Protein AF-A0A6P0XDQ2-F1 (afdb_monomer)

Mean predicted aligned error: 2.97 Å

pLDDT: mean 94.59, std 3.84, range [71.25, 98.5]

Structure (mmCIF, N/CA/C/O backbone):
data_AF-A0A6P0XDQ2-F1
#
_entry.id   AF-A0A6P0XDQ2-F1
#
loop_
_atom_site.group_PDB
_atom_site.id
_atom_site.type_symbol
_atom_site.label_atom_id
_atom_site.label_alt_id
_atom_site.label_comp_id
_atom_site.label_asym_id
_atom_site.label_entity_id
_atom_site.label_seq_id
_atom_site.pdbx_PDB_ins_code
_atom_site.Cartn_x
_atom_site.Cartn_y
_atom_site.Cartn_z
_atom_site.occupancy
_atom_site.B_iso_or_equiv
_atom_site.auth_seq_id
_atom_site.auth_comp_id
_atom_site.auth_asym_id
_atom_site.auth_atom_id
_atom_site.pdbx_PDB_model_num
ATOM 1 N N . MET A 1 1 ? -17.748 0.008 -7.503 1.00 78.00 1 MET A N 1
ATOM 2 C CA . MET A 1 1 ? -16.362 -0.227 -7.059 1.00 78.00 1 MET A CA 1
ATOM 3 C C . MET A 1 1 ? -16.404 -0.686 -5.619 1.00 78.00 1 MET A C 1
ATOM 5 O O . MET A 1 1 ? -17.177 -0.111 -4.857 1.00 78.00 1 MET A O 1
ATOM 9 N N . LYS A 1 2 ? -15.684 -1.752 -5.271 1.00 90.50 2 LYS A N 1
ATOM 10 C CA . LYS A 1 2 ? -15.587 -2.195 -3.875 1.00 90.50 2 LYS A CA 1
ATOM 11 C C . LYS A 1 2 ? -14.703 -1.203 -3.111 1.00 90.50 2 LYS A C 1
ATOM 13 O O . LYS A 1 2 ? -13.861 -0.586 -3.743 1.00 90.50 2 LYS A O 1
ATOM 18 N N . TYR A 1 3 ? -14.931 -1.005 -1.812 1.00 95.88 3 TYR A N 1
ATOM 19 C CA . TYR A 1 3 ? -14.132 -0.097 -0.966 1.00 95.88 3 TYR A CA 1
ATOM 20 C C . TYR A 1 3 ? -13.900 1.294 -1.587 1.00 95.88 3 TYR A C 1
ATOM 22 O O . TYR A 1 3 ? -12.760 1.717 -1.776 1.00 95.88 3 TYR A O 1
ATOM 30 N N . LYS A 1 4 ? -14.985 1.992 -1.949 1.00 96.94 4 LYS A N 1
ATOM 31 C CA . LYS A 1 4 ? -14.919 3.247 -2.716 1.00 96.94 4 LYS A CA 1
ATOM 32 C C . LYS A 1 4 ? -14.010 4.288 -2.053 1.00 96.94 4 LYS A C 1
ATOM 34 O O . LYS A 1 4 ? -13.246 4.944 -2.740 1.00 96.94 4 LYS A O 1
ATOM 39 N N . GLU A 1 5 ? -14.066 4.413 -0.736 1.00 97.25 5 GLU A N 1
ATOM 40 C CA . GLU A 1 5 ? -13.276 5.368 0.040 1.00 97.25 5 GLU A CA 1
ATOM 41 C C . GLU A 1 5 ? -11.772 5.081 -0.063 1.00 97.25 5 GLU A C 1
ATOM 43 O O . GLU A 1 5 ? -10.967 6.001 -0.180 1.00 97.25 5 GLU A O 1
ATOM 48 N N . VAL A 1 6 ? -11.394 3.799 -0.071 1.00 97.56 6 VAL A N 1
ATOM 49 C CA . VAL A 1 6 ? -10.001 3.357 -0.239 1.00 97.56 6 VAL A CA 1
ATOM 50 C C . VAL A 1 6 ? -9.535 3.613 -1.671 1.00 97.56 6 VAL A C 1
ATOM 52 O O . VAL A 1 6 ? -8.428 4.098 -1.882 1.00 97.56 6 VAL A O 1
ATOM 55 N N . TYR A 1 7 ? -10.399 3.352 -2.654 1.00 97.12 7 TYR A N 1
ATOM 56 C CA . TYR A 1 7 ? -10.118 3.694 -4.045 1.00 97.12 7 TYR A CA 1
ATOM 57 C C . TYR A 1 7 ? -9.917 5.198 -4.241 1.00 97.12 7 TYR A C 1
ATOM 59 O O . TYR A 1 7 ? -8.965 5.607 -4.902 1.00 97.12 7 TYR A O 1
ATOM 67 N N . ASP A 1 8 ? -10.814 6.019 -3.688 1.00 96.81 8 ASP A N 1
ATOM 68 C CA . ASP A 1 8 ? -10.749 7.475 -3.807 1.00 96.81 8 ASP A CA 1
ATOM 69 C C . ASP A 1 8 ? -9.441 7.997 -3.183 1.00 96.81 8 ASP A C 1
ATOM 71 O O . ASP A 1 8 ? -8.791 8.864 -3.767 1.00 96.81 8 ASP A O 1
ATOM 75 N N . LEU A 1 9 ? -9.023 7.422 -2.043 1.00 96.69 9 LEU A N 1
ATOM 76 C CA . LEU A 1 9 ? -7.731 7.706 -1.416 1.00 96.69 9 LEU A CA 1
ATOM 77 C C . LEU A 1 9 ? -6.566 7.375 -2.355 1.00 96.69 9 LEU A C 1
ATOM 79 O O . LEU A 1 9 ? -5.744 8.247 -2.621 1.00 96.69 9 LEU A O 1
ATOM 83 N N . SER A 1 10 ? -6.500 6.149 -2.881 1.00 96.81 10 SER A N 1
ATOM 84 C CA . SER A 1 10 ? -5.420 5.740 -3.788 1.00 96.81 10 SER A CA 1
ATOM 85 C C . SER A 1 10 ? -5.396 6.558 -5.079 1.00 96.81 10 SER A C 1
ATOM 87 O O . SER A 1 10 ? -4.332 6.948 -5.543 1.00 96.81 10 SER A O 1
ATOM 89 N N . SER A 1 11 ? -6.564 6.902 -5.622 1.00 95.44 11 SER A N 1
ATOM 90 C CA . SER A 1 11 ? -6.693 7.678 -6.864 1.00 95.44 11 SER A CA 1
ATOM 91 C C . SER A 1 11 ? -6.273 9.140 -6.721 1.00 95.44 11 SER A C 1
ATOM 93 O O . SER A 1 11 ? -5.986 9.796 -7.723 1.00 95.44 11 SER A O 1
ATOM 95 N N . LYS A 1 12 ? -6.239 9.677 -5.493 1.00 94.62 12 LYS A N 1
ATOM 96 C CA . LYS A 1 12 ? -5.741 11.033 -5.224 1.00 94.62 12 LYS A CA 1
ATOM 97 C C . LYS A 1 12 ? -4.251 11.156 -5.545 1.00 94.62 12 LYS A C 1
ATOM 99 O O . LYS A 1 12 ? -3.799 12.222 -5.967 1.00 94.62 12 LYS A O 1
ATOM 104 N N . PHE A 1 13 ? -3.494 10.083 -5.350 1.00 89.50 13 PHE A N 1
ATOM 105 C CA . PHE A 1 13 ? -2.066 10.048 -5.625 1.00 89.50 13 PHE A CA 1
ATOM 106 C C . PHE A 1 13 ? -1.884 9.631 -7.087 1.00 89.50 13 PHE A C 1
ATOM 108 O O . PHE A 1 13 ? -1.899 8.460 -7.418 1.00 89.50 13 PHE A O 1
ATOM 115 N N . SER A 1 14 ? -1.826 10.619 -7.989 1.00 71.25 14 SER A N 1
ATOM 116 C CA . SER A 1 14 ? -1.552 10.428 -9.431 1.00 71.25 14 SER A CA 1
ATOM 117 C C . SER A 1 14 ? -0.215 9.685 -9.645 1.00 71.25 14 SER A C 1
ATOM 119 O O . SER A 1 14 ? 0.550 9.636 -8.685 1.00 71.25 14 SER A O 1
ATOM 121 N N . PRO A 1 15 ? 0.076 9.135 -10.850 1.00 85.00 15 PRO A N 1
ATOM 122 C CA . PRO A 1 15 ? 0.913 7.946 -11.047 1.00 85.0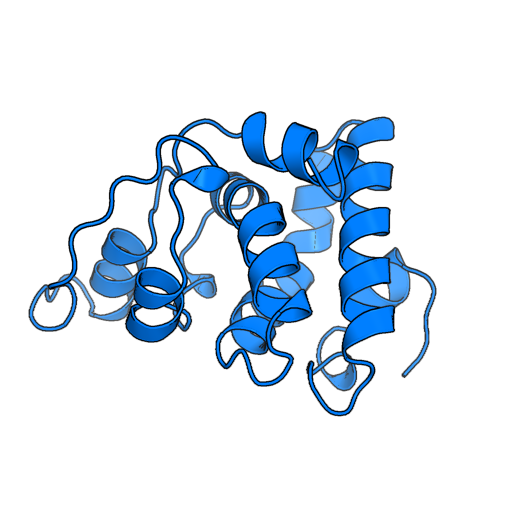0 15 PRO A CA 1
ATOM 123 C C . PRO A 1 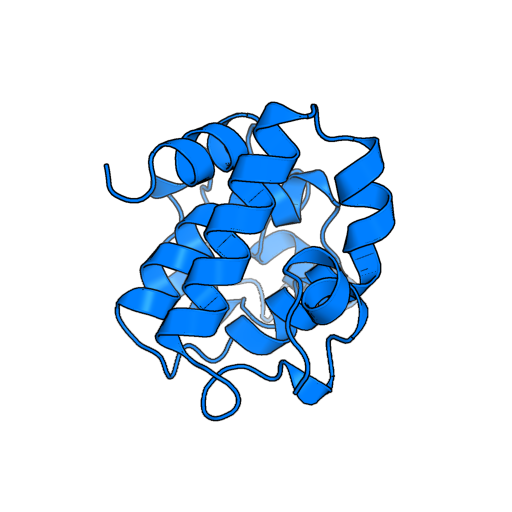15 ? 2.153 7.904 -10.149 1.00 85.00 15 PRO A C 1
ATOM 125 O O . PRO A 1 15 ? 2.820 8.939 -10.014 1.00 85.00 15 PRO A O 1
ATOM 128 N N . PRO A 1 16 ? 2.479 6.735 -9.570 1.00 90.75 16 PRO A N 1
ATOM 129 C CA . PRO A 1 16 ? 3.553 6.627 -8.599 1.00 90.75 16 PRO A CA 1
ATOM 130 C C . PRO A 1 16 ? 4.849 7.182 -9.191 1.00 90.75 16 PRO A C 1
ATOM 132 O O . PRO A 1 16 ? 5.217 6.878 -10.328 1.00 90.75 16 PRO A O 1
ATOM 135 N N . LYS A 1 17 ? 5.531 8.030 -8.420 1.00 91.81 17 LYS A N 1
ATOM 136 C CA . LYS A 1 17 ? 6.831 8.597 -8.797 1.00 91.81 17 LYS A CA 1
ATOM 137 C C . LYS A 1 17 ? 7.868 7.494 -8.929 1.00 91.81 17 LYS A C 1
ATOM 139 O O . LYS A 1 17 ? 8.704 7.558 -9.824 1.00 91.81 17 LYS A O 1
ATOM 144 N N . ILE A 1 18 ? 7.804 6.522 -8.023 1.00 93.12 18 ILE A N 1
ATOM 145 C CA . ILE A 1 18 ? 8.558 5.279 -8.080 1.00 93.12 18 ILE A CA 1
ATOM 146 C C . ILE A 1 18 ? 7.538 4.156 -8.233 1.00 93.12 18 ILE A C 1
ATOM 148 O O . ILE A 1 18 ? 6.863 3.759 -7.281 1.00 93.12 18 ILE A O 1
ATOM 152 N N . ASP A 1 19 ? 7.397 3.660 -9.461 1.00 93.56 19 ASP A N 1
ATOM 153 C CA . ASP A 1 19 ? 6.605 2.465 -9.709 1.00 93.56 19 ASP A CA 1
ATOM 154 C C . ASP A 1 19 ? 7.343 1.190 -9.261 1.00 93.56 19 ASP A C 1
ATOM 156 O O . ASP A 1 19 ? 8.504 1.230 -8.846 1.00 93.56 19 ASP A O 1
ATOM 160 N N . LEU A 1 20 ? 6.660 0.045 -9.324 1.00 94.62 20 LEU A N 1
ATOM 161 C CA . LEU A 1 20 ? 7.254 -1.242 -8.967 1.00 94.62 20 LEU A CA 1
ATOM 162 C C . LEU A 1 20 ? 8.535 -1.524 -9.779 1.00 94.62 20 LEU A C 1
ATOM 164 O O . LEU A 1 20 ? 9.575 -1.845 -9.222 1.00 94.62 20 LEU A O 1
ATOM 168 N N . ARG A 1 21 ? 8.546 -1.307 -11.092 1.00 95.69 21 ARG A N 1
ATOM 169 C CA . ARG A 1 21 ? 9.759 -1.542 -11.886 1.00 95.69 21 ARG A CA 1
ATOM 170 C C . ARG A 1 21 ? 10.907 -0.617 -11.464 1.00 95.69 21 ARG A C 1
ATOM 172 O O . ARG A 1 21 ? 12.055 -1.048 -11.422 1.00 95.69 21 ARG A O 1
ATOM 179 N N . MET A 1 22 ? 10.629 0.651 -11.178 1.00 95.12 22 MET A N 1
ATOM 180 C CA . MET A 1 22 ? 11.648 1.602 -10.729 1.00 95.12 22 MET A CA 1
ATOM 181 C C . MET A 1 22 ? 12.217 1.223 -9.362 1.00 95.12 22 MET A C 1
ATOM 183 O O . MET A 1 22 ? 13.428 1.315 -9.169 1.00 95.12 22 MET A O 1
ATOM 187 N N . ALA A 1 23 ? 11.374 0.771 -8.434 1.00 93.75 23 ALA A N 1
ATOM 188 C CA . ALA A 1 23 ? 11.832 0.306 -7.132 1.00 93.75 23 ALA A CA 1
ATOM 189 C C . ALA A 1 23 ? 12.697 -0.972 -7.244 1.00 93.75 23 ALA A C 1
ATOM 191 O O . ALA A 1 23 ? 13.685 -1.074 -6.522 1.00 93.75 23 ALA A O 1
ATOM 192 N N . GLU A 1 24 ? 12.432 -1.867 -8.207 1.00 95.81 24 GLU A N 1
ATOM 193 C CA . GLU A 1 24 ? 13.285 -3.039 -8.491 1.00 95.81 24 GLU A CA 1
ATOM 194 C C . GLU A 1 24 ? 14.681 -2.608 -8.939 1.00 95.81 24 GLU A C 1
ATOM 196 O O . GLU A 1 24 ? 15.697 -3.120 -8.472 1.00 95.81 24 GLU A O 1
ATOM 201 N N . ILE A 1 25 ? 14.737 -1.623 -9.838 1.00 96.00 25 ILE A N 1
ATOM 202 C CA . ILE A 1 25 ? 16.004 -1.078 -10.331 1.00 96.00 25 ILE A CA 1
ATOM 203 C C . ILE A 1 25 ? 16.790 -0.448 -9.179 1.00 96.00 25 ILE A C 1
ATOM 205 O O . ILE A 1 25 ? 18.009 -0.595 -9.119 1.00 96.00 25 ILE A O 1
ATOM 209 N N . LEU A 1 26 ? 16.115 0.246 -8.258 1.00 94.81 26 LEU A N 1
ATOM 210 C CA . LEU A 1 26 ? 16.761 0.836 -7.085 1.00 94.81 26 LEU A CA 1
ATOM 211 C C . LEU A 1 26 ? 17.311 -0.229 -6.129 1.00 94.81 26 LEU A C 1
ATOM 213 O O . LEU A 1 26 ? 18.450 -0.083 -5.680 1.00 94.81 26 LEU A O 1
ATOM 217 N N . ASP A 1 27 ? 16.549 -1.291 -5.858 1.00 94.38 27 ASP A N 1
ATOM 218 C CA . ASP A 1 27 ? 17.001 -2.427 -5.040 1.00 94.38 27 ASP A CA 1
ATOM 219 C C . ASP A 1 27 ? 18.213 -3.128 -5.673 1.00 94.38 27 ASP A C 1
ATOM 221 O O . ASP A 1 27 ? 19.210 -3.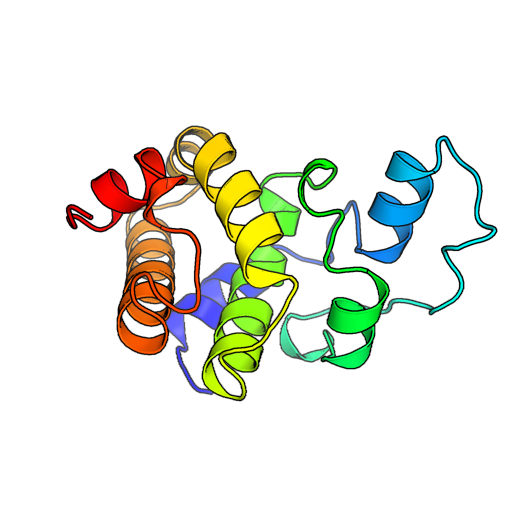415 -5.010 1.00 94.38 27 ASP A O 1
ATOM 225 N N . SER A 1 28 ? 18.190 -3.263 -6.999 1.00 94.38 28 SER A N 1
ATOM 226 C CA . SER A 1 28 ? 19.265 -3.847 -7.803 1.00 94.38 28 SER A CA 1
ATOM 227 C C . SER A 1 28 ? 20.450 -2.898 -8.058 1.00 94.38 28 SER A C 1
ATOM 229 O O . SER A 1 28 ? 21.266 -3.143 -8.948 1.00 94.38 28 SER A O 1
ATOM 231 N N . TYR A 1 29 ? 20.586 -1.799 -7.305 1.00 93.88 29 TYR A N 1
ATOM 232 C CA . TYR A 1 29 ? 21.668 -0.808 -7.449 1.00 93.88 29 TYR A CA 1
ATOM 233 C C . TYR A 1 29 ? 21.810 -0.221 -8.868 1.00 93.88 29 TYR A C 1
ATOM 235 O O . TYR A 1 29 ? 22.908 0.133 -9.306 1.00 93.88 29 TYR A O 1
ATOM 243 N N . GLY A 1 30 ? 20.699 -0.103 -9.591 1.00 94.25 30 GLY A N 1
ATOM 244 C CA . GLY A 1 30 ? 20.646 0.361 -10.975 1.00 94.25 30 GLY A CA 1
ATOM 245 C C . GLY A 1 30 ? 20.748 -0.745 -12.027 1.00 94.25 30 GLY A C 1
ATOM 246 O O . GLY A 1 30 ? 20.701 -0.428 -13.215 1.00 94.25 30 GLY A O 1
ATOM 247 N N . ASP A 1 31 ? 20.890 -2.018 -11.641 1.00 94.88 31 ASP A N 1
ATOM 248 C CA . ASP A 1 31 ? 20.845 -3.132 -12.590 1.00 94.88 31 ASP A CA 1
ATOM 249 C C . ASP A 1 31 ? 19.402 -3.417 -13.038 1.00 94.88 31 ASP A C 1
ATOM 251 O O . ASP A 1 31 ? 18.507 -3.684 -12.243 1.00 94.88 31 ASP A O 1
ATOM 255 N N . GLU A 1 32 ? 19.176 -3.384 -14.350 1.00 96.44 32 GLU A N 1
ATOM 256 C CA . GLU A 1 32 ? 17.871 -3.644 -14.961 1.00 96.44 32 GLU A CA 1
ATOM 257 C C . GLU A 1 32 ? 17.688 -5.115 -15.380 1.00 96.44 32 GLU A C 1
ATOM 259 O O . GLU A 1 32 ? 16.736 -5.452 -16.097 1.00 96.44 32 GLU A O 1
ATOM 264 N N . SER A 1 33 ? 18.609 -6.015 -15.021 1.00 95.81 33 SER A N 1
ATOM 265 C CA . SER A 1 33 ? 18.567 -7.437 -15.395 1.00 95.81 33 SER A CA 1
ATOM 266 C C . SER A 1 33 ? 17.297 -8.153 -14.914 1.00 95.81 33 SER A C 1
ATOM 268 O O . SER A 1 33 ? 16.789 -9.006 -15.647 1.00 95.81 33 SER A O 1
ATOM 270 N N . HIS A 1 34 ? 16.726 -7.728 -13.785 1.00 92.19 34 HIS A N 1
ATOM 271 C CA . HIS A 1 34 ? 15.490 -8.265 -13.203 1.00 92.19 34 HIS A CA 1
ATOM 272 C C . HIS A 1 34 ? 14.253 -7.372 -13.426 1.00 92.19 34 HIS A C 1
ATOM 274 O O . HIS A 1 34 ? 13.126 -7.830 -13.291 1.00 92.19 34 HIS A O 1
ATOM 280 N N . ALA A 1 35 ? 14.430 -6.140 -13.912 1.00 94.62 35 ALA A N 1
ATOM 281 C CA . ALA A 1 35 ? 13.360 -5.170 -14.169 1.00 94.62 35 ALA A CA 1
ATOM 282 C C . ALA A 1 35 ? 12.759 -5.276 -15.590 1.00 94.62 35 ALA A C 1
ATOM 284 O O . ALA A 1 35 ? 12.814 -4.325 -16.389 1.00 94.62 35 ALA A O 1
ATOM 285 N N . LYS A 1 36 ? 12.243 -6.463 -15.953 1.00 95.31 36 LYS A N 1
ATOM 286 C CA . LYS A 1 36 ? 11.818 -6.777 -17.335 1.00 95.31 36 LYS A CA 1
ATOM 287 C C . LYS A 1 36 ? 10.348 -6.529 -17.648 1.00 95.31 36 LYS A C 1
ATOM 289 O O . LYS A 1 36 ? 10.047 -6.180 -18.790 1.00 95.31 36 LYS A O 1
ATOM 294 N N . LEU A 1 37 ? 9.449 -6.715 -16.687 1.00 95.19 37 LEU A N 1
ATOM 295 C CA . LEU A 1 37 ? 8.024 -6.480 -16.894 1.00 95.19 37 LEU A CA 1
ATOM 296 C C . LEU A 1 37 ? 7.763 -4.961 -16.981 1.00 95.19 37 LEU A C 1
ATOM 298 O O . LEU A 1 37 ? 8.168 -4.237 -16.064 1.00 95.19 37 LEU A O 1
ATOM 302 N N . PRO A 1 38 ? 7.168 -4.447 -18.074 1.00 93.12 38 PRO A N 1
ATOM 303 C CA . PRO A 1 38 ? 6.818 -3.034 -18.184 1.00 93.12 38 PRO A CA 1
ATOM 304 C C . PRO A 1 38 ? 5.657 -2.695 -17.247 1.00 93.12 38 PRO A C 1
ATOM 306 O O . PRO A 1 38 ? 4.769 -3.516 -17.058 1.00 93.12 38 PRO A O 1
ATOM 309 N N . ILE A 1 39 ? 5.653 -1.470 -16.723 1.00 93.12 39 ILE A N 1
ATOM 310 C CA . ILE A 1 39 ? 4.634 -0.967 -15.800 1.00 93.12 39 ILE A CA 1
ATOM 311 C C . ILE A 1 39 ? 3.941 0.249 -16.411 1.00 93.12 39 ILE A C 1
ATOM 313 O O . ILE A 1 39 ? 4.598 1.126 -16.975 1.00 93.12 39 ILE A O 1
ATOM 317 N N . ASN A 1 40 ? 2.610 0.302 -16.308 1.00 92.06 40 ASN A N 1
ATOM 318 C CA . ASN A 1 40 ? 1.813 1.445 -16.758 1.00 92.06 40 ASN A CA 1
ATOM 319 C C . ASN A 1 40 ? 0.685 1.779 -15.771 1.00 92.06 40 ASN A C 1
ATOM 321 O O . ASN A 1 40 ? -0.500 1.689 -16.090 1.00 92.06 40 ASN A O 1
ATOM 325 N N . HIS A 1 41 ? 1.066 2.173 -14.562 1.00 93.81 41 HIS A N 1
ATOM 326 C CA . HIS A 1 41 ? 0.142 2.450 -13.468 1.00 93.81 41 HIS A CA 1
ATOM 327 C C . HIS A 1 41 ? -0.359 3.900 -13.476 1.00 93.81 41 HIS A C 1
ATOM 329 O O . HIS A 1 41 ? 0.103 4.729 -12.692 1.00 93.81 41 HIS A O 1
ATOM 335 N N . ASN A 1 42 ? -1.311 4.238 -14.351 1.00 93.81 42 ASN A N 1
ATOM 336 C CA . ASN A 1 42 ? -1.884 5.591 -14.341 1.00 93.81 42 ASN A CA 1
ATOM 337 C C . ASN A 1 42 ? -2.976 5.755 -13.285 1.00 93.81 42 ASN A C 1
ATOM 339 O O . ASN A 1 42 ? -3.248 6.868 -12.826 1.00 93.81 42 ASN A O 1
ATOM 343 N N . ARG A 1 43 ? -3.629 4.648 -12.942 1.00 95.19 43 ARG A N 1
ATOM 344 C CA . ARG A 1 43 ? -4.725 4.561 -11.987 1.00 95.19 43 ARG A CA 1
ATOM 345 C C . ARG A 1 43 ? -4.599 3.296 -11.146 1.00 95.19 43 ARG A C 1
ATOM 347 O O . ARG A 1 43 ? -3.988 2.331 -11.603 1.00 95.19 43 ARG A O 1
ATOM 354 N N . PRO A 1 44 ? -5.224 3.253 -9.959 1.00 95.00 44 PRO A N 1
ATOM 355 C CA . PRO A 1 44 ? -5.193 2.060 -9.119 1.00 95.00 44 PRO A CA 1
ATOM 356 C C . PRO A 1 44 ? -5.710 0.798 -9.828 1.00 95.00 44 PRO A C 1
ATOM 358 O O . PRO A 1 44 ? -5.224 -0.292 -9.554 1.00 95.00 44 PRO A O 1
ATOM 361 N N . GLU A 1 45 ? -6.676 0.928 -10.747 1.00 94.12 45 GLU A N 1
ATOM 362 C CA . GLU A 1 45 ? -7.195 -0.198 -11.537 1.00 94.12 45 GLU A CA 1
ATOM 363 C C . GLU A 1 45 ? -6.262 -0.704 -12.648 1.00 94.12 45 GLU A C 1
ATOM 365 O O . GLU A 1 45 ? -6.517 -1.778 -13.193 1.00 94.12 45 GLU A O 1
ATOM 370 N N . ASP A 1 46 ? -5.215 0.052 -12.989 1.00 94.50 46 ASP A N 1
ATOM 371 C CA . ASP A 1 46 ? -4.231 -0.361 -13.992 1.00 94.50 46 ASP A CA 1
ATOM 372 C C . ASP A 1 46 ? -3.220 -1.361 -13.412 1.00 94.50 46 ASP A C 1
ATOM 374 O O . ASP A 1 46 ? -2.544 -2.041 -14.175 1.00 94.50 46 ASP A O 1
ATOM 378 N N . VAL A 1 47 ? -3.118 -1.448 -12.078 1.00 94.62 47 VAL A N 1
ATOM 379 C CA . VAL A 1 47 ? -2.205 -2.362 -11.385 1.00 94.62 47 VAL A CA 1
ATOM 380 C C . VAL A 1 47 ? -2.756 -3.782 -11.436 1.00 94.62 47 VAL A C 1
ATOM 382 O O . VAL A 1 47 ? -3.888 -4.053 -11.021 1.00 94.62 47 VAL A O 1
ATOM 385 N N . THR A 1 48 ? -1.939 -4.707 -11.917 1.00 94.56 48 THR A N 1
ATOM 386 C CA . THR A 1 48 ? -2.297 -6.110 -12.105 1.00 94.56 48 THR A CA 1
ATOM 387 C C . THR A 1 48 ? -1.629 -7.014 -11.075 1.00 94.56 48 THR A C 1
ATOM 389 O O . THR A 1 48 ? -0.586 -6.706 -10.497 1.00 94.56 48 THR A O 1
ATOM 392 N N . ARG A 1 49 ? -2.218 -8.197 -10.871 1.00 94.62 49 ARG A N 1
ATOM 393 C CA . ARG A 1 49 ? -1.629 -9.231 -10.012 1.00 94.62 49 ARG A CA 1
ATOM 394 C C . ARG A 1 49 ? -0.255 -9.692 -10.506 1.00 94.62 49 ARG A C 1
ATOM 396 O O . ARG A 1 49 ? 0.625 -9.906 -9.686 1.00 94.62 49 ARG A O 1
ATOM 403 N N . GLU A 1 50 ? -0.070 -9.808 -11.821 1.00 95.50 50 GLU A N 1
ATOM 404 C CA . GLU A 1 50 ? 1.204 -10.228 -12.420 1.00 95.50 50 GLU A CA 1
ATOM 405 C C . GLU A 1 50 ? 2.345 -9.279 -12.033 1.00 95.50 50 GLU A C 1
ATOM 407 O O . GLU A 1 50 ? 3.435 -9.730 -11.691 1.00 95.50 50 GLU A O 1
ATOM 412 N N . GLU A 1 51 ? 2.081 -7.972 -12.009 1.00 95.06 51 GLU A N 1
ATOM 413 C CA . GLU A 1 51 ? 3.074 -6.967 -11.624 1.00 95.06 51 GLU A CA 1
ATOM 414 C C . GLU A 1 51 ? 3.442 -7.066 -10.141 1.00 95.06 51 GLU A C 1
ATOM 416 O O . GLU A 1 51 ? 4.614 -6.932 -9.792 1.00 95.06 51 GLU A O 1
ATOM 421 N N . PHE A 1 52 ? 2.477 -7.367 -9.270 1.00 95.06 52 PHE A N 1
ATOM 422 C CA . PHE A 1 52 ? 2.753 -7.623 -7.858 1.00 95.06 52 PHE A CA 1
ATOM 423 C C . PHE A 1 52 ? 3.491 -8.938 -7.611 1.00 95.06 52 PHE A C 1
ATOM 425 O O . PHE A 1 52 ? 4.373 -8.982 -6.762 1.00 95.06 52 PHE A O 1
ATOM 432 N N . ASP A 1 53 ? 3.173 -10.004 -8.338 1.00 93.44 53 ASP A N 1
ATOM 433 C CA . ASP A 1 53 ? 3.900 -11.269 -8.199 1.00 93.44 53 ASP A CA 1
ATOM 434 C C . ASP A 1 53 ? 5.351 -11.121 -8.692 1.00 93.44 53 ASP A C 1
ATOM 436 O O . ASP A 1 53 ? 6.270 -11.734 -8.147 1.00 93.44 53 ASP A O 1
ATOM 440 N N . TYR A 1 54 ? 5.568 -10.272 -9.701 1.00 94.31 54 TYR A N 1
ATOM 441 C CA . TYR A 1 54 ? 6.886 -10.033 -10.280 1.00 94.31 54 TYR A CA 1
ATOM 442 C C . TYR A 1 54 ? 7.743 -9.058 -9.453 1.00 94.31 54 TYR A C 1
ATOM 444 O O . 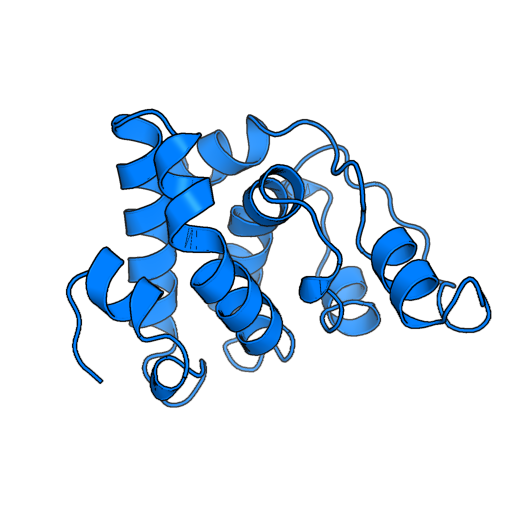TYR A 1 54 ? 8.937 -9.291 -9.288 1.00 94.31 54 TYR A O 1
ATOM 452 N N . TYR A 1 55 ? 7.144 -7.997 -8.899 1.00 93.62 55 TYR A N 1
ATOM 453 C CA . TYR A 1 55 ? 7.849 -6.901 -8.216 1.00 93.62 55 TYR A CA 1
ATOM 454 C C . TYR A 1 55 ? 7.336 -6.604 -6.795 1.00 93.62 55 TYR A C 1
ATOM 456 O O . TYR A 1 55 ? 7.558 -5.530 -6.252 1.00 93.62 55 TYR A O 1
ATOM 464 N N . GLY A 1 56 ? 6.595 -7.491 -6.146 1.00 83.81 56 GLY A N 1
ATOM 465 C CA . GLY A 1 56 ? 5.940 -7.184 -4.868 1.00 83.81 56 GLY A CA 1
ATOM 466 C C . GLY A 1 56 ? 6.877 -6.997 -3.664 1.00 83.81 56 GLY A C 1
ATOM 467 O O . GLY A 1 56 ? 6.439 -6.677 -2.565 1.00 83.81 56 GLY A O 1
ATOM 468 N N . TRP A 1 57 ? 8.179 -7.200 -3.816 1.00 88.19 57 TRP A N 1
ATOM 469 C CA . TRP A 1 57 ? 9.101 -7.299 -2.679 1.00 88.19 57 TRP A CA 1
ATOM 470 C C . TRP A 1 57 ? 9.757 -5.967 -2.284 1.00 88.19 57 TRP A C 1
ATOM 472 O O . TRP A 1 57 ? 10.345 -5.856 -1.212 1.00 88.19 57 TRP A O 1
ATOM 482 N N . ILE A 1 58 ? 9.584 -4.936 -3.103 1.00 90.44 58 ILE A N 1
ATOM 483 C CA . ILE A 1 58 ? 10.419 -3.719 -3.180 1.00 90.44 58 ILE A CA 1
ATOM 484 C C . ILE A 1 58 ? 9.688 -2.432 -2.751 1.00 90.44 58 ILE A C 1
ATOM 486 O O . ILE A 1 58 ? 10.163 -1.321 -2.988 1.00 90.44 58 ILE A O 1
ATOM 490 N N . TYR A 1 59 ? 8.5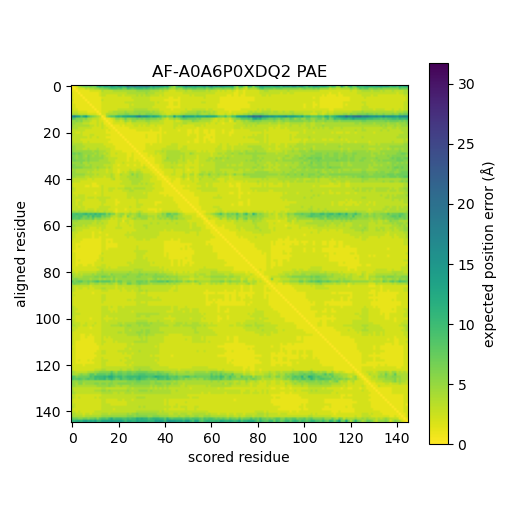62 -2.552 -2.042 1.00 91.88 59 TYR A N 1
ATOM 491 C CA . TYR A 1 59 ? 7.894 -1.409 -1.403 1.00 91.88 59 TYR A CA 1
ATOM 492 C C . TYR A 1 59 ? 8.802 -0.539 -0.504 1.00 91.88 59 TYR A C 1
ATOM 494 O O . TYR A 1 59 ? 8.553 0.666 -0.440 1.00 91.88 59 TYR A O 1
ATOM 502 N N . PRO A 1 60 ? 9.874 -1.044 0.153 1.00 92.81 60 PRO A N 1
ATOM 503 C CA . PRO A 1 60 ? 10.751 -0.210 0.981 1.00 92.81 60 PRO A CA 1
ATOM 504 C C . PRO A 1 60 ? 11.392 0.999 0.279 1.00 92.81 60 PRO A C 1
ATOM 506 O O . PRO A 1 60 ? 11.783 1.947 0.971 1.00 92.81 60 PRO A O 1
ATOM 509 N N . PHE A 1 61 ? 11.483 0.970 -1.054 1.00 92.69 61 PHE A N 1
ATOM 510 C CA . PHE A 1 61 ? 12.061 2.026 -1.896 1.00 92.69 61 PHE A CA 1
ATOM 511 C C . PHE A 1 61 ? 11.042 3.069 -2.368 1.00 92.69 61 PHE A C 1
ATOM 513 O O . PHE A 1 61 ? 11.427 4.054 -2.994 1.00 92.69 61 PHE A O 1
ATOM 520 N N . MET A 1 62 ? 9.758 2.860 -2.083 1.00 92.62 62 MET A N 1
ATOM 521 C CA . MET A 1 62 ? 8.680 3.744 -2.510 1.00 92.62 62 MET A CA 1
ATOM 522 C C . MET A 1 62 ? 8.491 4.933 -1.566 1.00 92.62 62 MET A C 1
ATOM 524 O O . MET A 1 62 ? 8.674 4.829 -0.348 1.00 92.62 62 MET A O 1
ATOM 528 N N . GLU A 1 63 ? 8.066 6.065 -2.130 1.00 93.56 63 GLU A N 1
ATOM 529 C CA . GLU A 1 63 ? 7.646 7.228 -1.350 1.00 93.56 63 GLU A CA 1
ATOM 530 C C . GLU A 1 63 ? 6.259 6.999 -0.724 1.00 93.56 63 GLU A C 1
ATOM 532 O O . GLU A 1 63 ? 5.491 6.123 -1.125 1.00 93.56 63 GLU A O 1
ATOM 537 N N . VAL A 1 64 ? 5.899 7.831 0.257 1.00 94.88 64 VAL A N 1
ATOM 538 C CA . VAL A 1 64 ? 4.601 7.746 0.951 1.00 94.88 64 VAL A CA 1
ATOM 539 C C . VAL A 1 64 ? 3.419 7.813 -0.021 1.00 94.88 64 VAL A C 1
ATOM 541 O O . VAL A 1 64 ? 2.461 7.054 0.120 1.00 94.88 64 VAL A O 1
ATOM 544 N N . GLU A 1 65 ? 3.474 8.716 -0.998 1.00 95.38 65 GLU A N 1
ATOM 545 C CA . GLU A 1 65 ? 2.434 8.843 -2.019 1.00 95.38 65 GLU A CA 1
ATOM 546 C C . GLU A 1 65 ? 2.302 7.589 -2.889 1.00 95.38 65 GLU A C 1
ATOM 548 O O . GLU A 1 65 ? 1.184 7.196 -3.218 1.00 95.38 65 GLU A O 1
ATOM 553 N N . ASP A 1 66 ? 3.421 6.941 -3.209 1.00 95.12 66 ASP A N 1
ATOM 554 C CA . ASP A 1 66 ? 3.448 5.739 -4.041 1.00 95.12 66 ASP A CA 1
ATOM 555 C C . ASP A 1 66 ? 2.816 4.561 -3.280 1.00 95.12 66 ASP A C 1
ATOM 557 O O . ASP A 1 66 ? 1.957 3.859 -3.810 1.00 95.12 66 ASP A O 1
ATOM 561 N N . ILE A 1 67 ? 3.138 4.405 -1.988 1.00 95.62 67 ILE A N 1
ATOM 562 C CA . ILE A 1 67 ? 2.507 3.407 -1.103 1.00 95.62 67 ILE A CA 1
ATOM 563 C C . ILE A 1 67 ? 0.984 3.605 -1.061 1.00 95.62 67 ILE A C 1
ATOM 565 O O . ILE A 1 67 ? 0.219 2.642 -1.153 1.00 95.62 67 ILE A O 1
ATOM 569 N N . LEU A 1 68 ? 0.526 4.855 -0.938 1.00 97.06 68 LEU A N 1
ATOM 570 C CA . LEU A 1 68 ? -0.902 5.179 -0.891 1.00 97.06 68 LEU A CA 1
ATOM 571 C C . LEU A 1 68 ? -1.607 4.912 -2.226 1.00 97.06 68 LEU A C 1
ATOM 573 O O . LEU A 1 68 ? -2.760 4.472 -2.218 1.00 97.06 68 LEU A O 1
ATOM 577 N N . PHE A 1 69 ? -0.924 5.105 -3.357 1.00 97.19 69 PHE A N 1
ATOM 578 C CA . PHE A 1 69 ? -1.430 4.707 -4.670 1.00 97.19 69 PHE A CA 1
ATOM 579 C C . PHE A 1 69 ? -1.662 3.189 -4.756 1.00 97.19 69 PHE A C 1
ATOM 581 O O . PHE A 1 69 ? -2.737 2.756 -5.174 1.00 97.19 69 PHE A O 1
ATOM 588 N N . TYR A 1 70 ? -0.713 2.372 -4.285 1.00 96.88 70 TYR A N 1
ATOM 589 C CA . TYR A 1 70 ? -0.834 0.906 -4.310 1.00 96.88 70 TYR A CA 1
ATOM 590 C C . TYR A 1 70 ? -1.793 0.325 -3.264 1.00 96.88 70 TYR A C 1
ATOM 592 O O . TYR A 1 70 ? -2.128 -0.857 -3.323 1.00 96.88 70 TYR A O 1
ATOM 600 N N . PHE A 1 71 ? -2.281 1.130 -2.322 1.00 97.31 71 PHE A N 1
ATOM 601 C CA . PHE A 1 71 ? -3.070 0.622 -1.204 1.00 97.31 71 PHE A CA 1
ATOM 602 C C . PHE A 1 71 ? -4.380 -0.067 -1.626 1.00 97.31 71 PHE A C 1
ATOM 604 O O . PHE A 1 71 ? -4.677 -1.174 -1.170 1.00 97.31 71 PHE A O 1
ATOM 611 N N . TYR A 1 72 ? -5.159 0.551 -2.518 1.00 97.50 72 TYR A N 1
ATOM 612 C CA . TYR A 1 72 ? -6.373 -0.060 -3.055 1.00 97.50 72 TYR A CA 1
ATOM 613 C C . TYR A 1 72 ? -6.110 -1.366 -3.828 1.00 97.50 72 TYR A C 1
ATOM 615 O O . TYR A 1 72 ? -6.752 -2.366 -3.492 1.00 97.50 72 TYR A O 1
ATOM 623 N N . PRO A 1 73 ? -5.206 -1.420 -4.829 1.00 96.62 73 PRO A N 1
ATOM 624 C CA . PRO A 1 73 ? -4.9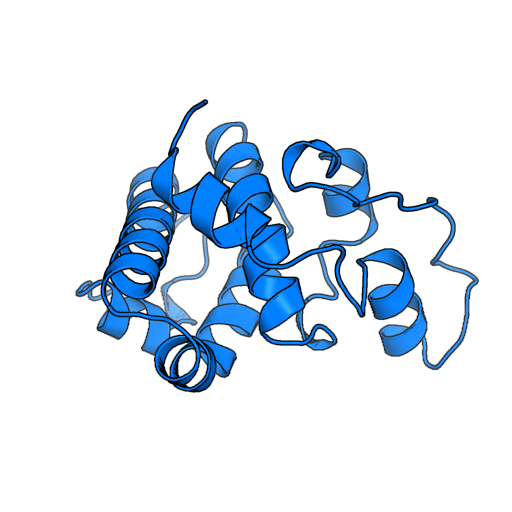71 -2.656 -5.569 1.00 96.62 73 PRO A CA 1
ATOM 625 C C . PRO A 1 73 ? -4.412 -3.768 -4.673 1.00 96.62 73 PRO A C 1
ATOM 627 O O . PRO A 1 73 ? -4.851 -4.907 -4.815 1.00 96.62 73 PRO A O 1
ATOM 630 N N . ILE A 1 74 ? -3.575 -3.448 -3.675 1.00 97.12 74 ILE A N 1
ATOM 631 C CA . ILE A 1 74 ? -3.152 -4.414 -2.646 1.00 97.12 74 ILE A CA 1
ATOM 632 C C . ILE A 1 74 ? -4.356 -5.016 -1.920 1.00 97.12 74 ILE A C 1
ATOM 634 O O . ILE A 1 74 ? -4.474 -6.237 -1.838 1.00 97.12 74 ILE A O 1
ATOM 638 N N . LEU A 1 75 ? -5.269 -4.182 -1.409 1.00 97.50 75 LEU A N 1
ATOM 639 C CA . LEU A 1 75 ? -6.453 -4.660 -0.691 1.00 97.50 75 LEU A CA 1
ATOM 640 C C . LEU A 1 75 ? -7.313 -5.581 -1.570 1.00 97.50 75 LEU A C 1
ATOM 642 O O . LEU A 1 75 ? -7.806 -6.604 -1.096 1.00 97.50 75 LEU A O 1
ATOM 646 N N . ILE A 1 76 ? -7.495 -5.227 -2.843 1.00 97.38 76 ILE A N 1
ATOM 647 C CA . ILE A 1 76 ? -8.301 -6.013 -3.781 1.00 97.38 76 ILE A CA 1
ATOM 648 C C . ILE A 1 76 ? -7.649 -7.360 -4.101 1.00 97.38 76 ILE A C 1
ATOM 650 O O . ILE A 1 76 ? -8.346 -8.376 -4.095 1.00 97.38 76 ILE A O 1
ATOM 654 N N . GLU A 1 77 ? -6.346 -7.391 -4.378 1.00 96.88 77 GLU A N 1
ATOM 655 C CA . GLU A 1 77 ? -5.646 -8.643 -4.684 1.00 96.88 77 GLU A CA 1
ATOM 656 C C . GLU A 1 77 ? -5.516 -9.545 -3.455 1.00 96.88 77 GLU A C 1
ATOM 658 O O . GLU A 1 77 ? -5.744 -10.752 -3.561 1.00 96.88 77 GLU A O 1
ATOM 663 N N . TYR A 1 78 ? -5.279 -8.965 -2.276 1.00 96.50 78 TYR A N 1
ATOM 664 C CA . TYR A 1 78 ? -5.241 -9.711 -1.021 1.00 96.50 78 TYR A CA 1
ATOM 665 C C . TYR A 1 78 ? -6.590 -10.339 -0.659 1.00 96.50 78 TYR A C 1
ATOM 667 O O . TYR A 1 78 ? -6.665 -11.458 -0.153 1.00 96.50 78 TYR A O 1
ATOM 675 N N . GLU A 1 79 ? -7.688 -9.636 -0.937 1.00 96.25 79 GLU A N 1
ATOM 676 C CA . GLU A 1 79 ? -9.021 -10.179 -0.701 1.00 96.25 79 GLU A CA 1
ATOM 677 C C . GLU A 1 79 ? -9.345 -11.364 -1.622 1.00 96.25 79 GLU A C 1
ATOM 679 O O . GLU A 1 79 ? -10.020 -12.310 -1.203 1.00 96.25 79 GLU A O 1
ATOM 684 N N . LYS A 1 80 ? -8.877 -11.322 -2.875 1.00 95.81 80 LYS A N 1
ATOM 685 C CA . LYS A 1 80 ? -9.060 -12.424 -3.831 1.00 95.81 80 LYS A CA 1
ATOM 686 C C . LYS A 1 80 ? -8.252 -13.653 -3.429 1.00 95.81 80 LYS A C 1
ATOM 688 O O . LYS A 1 80 ? -8.746 -14.771 -3.575 1.00 95.81 80 LYS A O 1
ATOM 693 N N . ASP A 1 81 ? -7.034 -13.446 -2.944 1.00 95.19 81 ASP A N 1
ATOM 694 C CA . ASP A 1 81 ? -6.124 -14.510 -2.547 1.00 95.19 81 ASP A CA 1
ATOM 695 C C . ASP A 1 81 ? -5.283 -14.087 -1.341 1.00 95.19 81 ASP A C 1
ATOM 697 O O . ASP A 1 81 ? -4.410 -13.232 -1.435 1.00 95.19 81 ASP A O 1
ATOM 701 N N . LYS A 1 82 ? -5.511 -14.750 -0.206 1.00 92.12 82 LYS A N 1
ATOM 702 C CA . LYS A 1 82 ? -4.796 -14.471 1.045 1.00 92.12 82 LYS A CA 1
ATOM 703 C C . LYS A 1 82 ? -3.343 -14.942 1.024 1.00 92.12 82 LYS A C 1
ATOM 705 O O . LYS A 1 82 ? -2.589 -14.584 1.919 1.00 92.12 82 LYS A O 1
ATOM 710 N N . LYS A 1 83 ? -2.941 -15.750 0.037 1.00 88.75 83 LYS A N 1
ATOM 711 C CA . LYS A 1 83 ? -1.543 -16.154 -0.188 1.00 88.75 83 LYS A CA 1
ATOM 712 C C . LYS A 1 83 ? -0.812 -15.154 -1.082 1.00 88.75 83 LYS A C 1
ATOM 714 O O . LYS A 1 83 ? 0.002 -15.524 -1.919 1.00 88.75 83 LYS A O 1
ATOM 719 N N . PHE A 1 84 ? -1.178 -13.885 -0.966 1.00 91.44 84 PHE A N 1
ATOM 720 C CA . PHE A 1 84 ? -0.577 -12.824 -1.741 1.00 91.44 84 PHE A CA 1
ATOM 721 C C . PHE A 1 84 ? 0.764 -12.449 -1.125 1.00 91.44 84 PHE A C 1
ATOM 723 O O . PHE A 1 84 ? 0.835 -11.658 -0.188 1.00 91.44 84 PHE A O 1
ATOM 730 N N . ASP A 1 85 ? 1.813 -13.047 -1.665 1.00 85.50 85 ASP A N 1
ATOM 731 C CA . ASP A 1 85 ? 3.166 -13.033 -1.116 1.00 85.50 85 ASP A CA 1
ATOM 732 C C . ASP A 1 85 ? 3.715 -11.630 -0.791 1.00 85.50 85 ASP A C 1
ATOM 734 O O . ASP A 1 85 ? 4.485 -11.456 0.151 1.00 85.50 85 ASP A O 1
ATOM 738 N N . CYS A 1 86 ? 3.288 -10.597 -1.519 1.00 91.75 86 CYS A N 1
ATOM 739 C CA . CYS A 1 86 ? 3.803 -9.246 -1.331 1.00 91.75 86 CYS A CA 1
ATOM 740 C C . CYS A 1 86 ? 3.153 -8.456 -0.181 1.00 91.75 86 CYS A C 1
ATOM 742 O O . CYS A 1 86 ? 3.578 -7.329 0.102 1.00 91.75 86 CYS A O 1
ATOM 744 N N . ILE A 1 87 ? 2.110 -9.000 0.462 1.00 95.38 87 ILE A N 1
ATOM 745 C CA . ILE A 1 87 ? 1.352 -8.289 1.500 1.00 95.38 87 ILE A CA 1
ATOM 746 C C . ILE A 1 87 ? 2.238 -7.899 2.684 1.00 95.38 87 ILE A C 1
ATOM 748 O O . ILE A 1 87 ? 2.142 -6.773 3.169 1.00 95.38 87 ILE A O 1
ATOM 752 N N . ASP A 1 88 ? 3.155 -8.776 3.091 1.00 94.12 88 ASP A N 1
ATOM 753 C CA . ASP A 1 88 ? 4.025 -8.540 4.242 1.00 94.12 88 ASP A CA 1
ATOM 754 C C . ASP A 1 88 ? 4.999 -7.386 3.971 1.00 94.12 88 ASP A C 1
ATOM 756 O O . ASP A 1 88 ? 5.114 -6.465 4.778 1.00 94.12 88 ASP A O 1
ATOM 760 N N . SER A 1 89 ? 5.634 -7.358 2.790 1.00 94.38 89 SER A N 1
ATOM 761 C CA . SER A 1 89 ? 6.528 -6.255 2.397 1.00 94.38 89 SER A CA 1
ATOM 762 C C . SER A 1 89 ? 5.787 -4.912 2.348 1.00 94.38 89 SER A C 1
ATOM 764 O O . SER A 1 89 ? 6.282 -3.889 2.846 1.00 94.38 89 SER A O 1
ATOM 766 N N . PHE A 1 90 ? 4.556 -4.916 1.823 1.00 96.50 90 PHE A N 1
ATOM 767 C CA . PHE A 1 90 ? 3.690 -3.740 1.832 1.00 96.50 90 PHE A CA 1
ATOM 768 C C . PHE A 1 90 ? 3.355 -3.295 3.264 1.00 96.50 90 PHE A C 1
ATOM 770 O O . PHE A 1 90 ? 3.446 -2.106 3.589 1.00 96.50 90 PHE A O 1
ATOM 777 N N . MET A 1 91 ? 3.006 -4.237 4.142 1.00 96.56 91 MET A N 1
ATOM 778 C CA . MET A 1 91 ? 2.669 -3.957 5.535 1.00 96.56 91 MET A CA 1
ATOM 779 C C . MET A 1 91 ? 3.852 -3.393 6.315 1.00 96.56 91 MET A C 1
ATOM 781 O O . MET A 1 91 ? 3.689 -2.361 6.962 1.00 96.56 91 MET A O 1
ATOM 785 N N . TYR A 1 92 ? 5.046 -3.975 6.202 1.00 96.88 92 TYR A N 1
ATOM 786 C CA . TYR A 1 92 ? 6.246 -3.462 6.874 1.00 96.88 92 TYR A CA 1
ATOM 787 C C . TYR A 1 92 ? 6.582 -2.041 6.430 1.00 96.88 92 TYR A C 1
ATOM 789 O O . TYR A 1 92 ? 6.904 -1.170 7.245 1.00 96.88 92 TYR A O 1
ATOM 797 N N . THR A 1 93 ? 6.466 -1.783 5.127 1.00 96.69 93 THR A N 1
ATOM 798 C CA . THR A 1 93 ? 6.707 -0.453 4.567 1.00 96.69 93 THR A CA 1
ATOM 799 C C . THR A 1 93 ? 5.672 0.546 5.084 1.00 96.69 93 THR A C 1
ATOM 801 O O . THR A 1 93 ? 6.038 1.634 5.540 1.00 96.69 93 THR A O 1
ATOM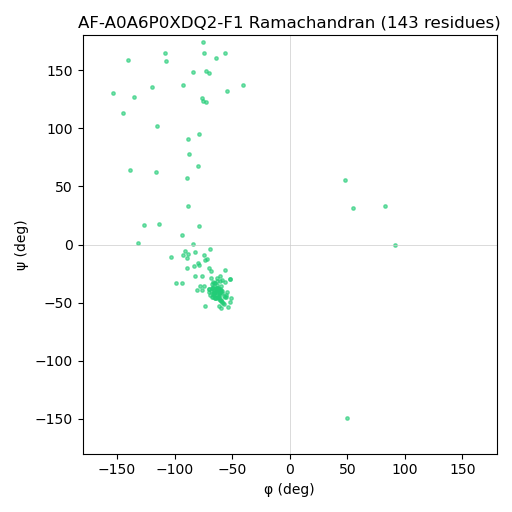 804 N N . THR A 1 94 ? 4.394 0.165 5.081 1.00 97.62 94 THR A N 1
ATOM 805 C CA . THR A 1 94 ? 3.295 1.009 5.569 1.00 97.62 94 THR A CA 1
ATOM 806 C C . THR A 1 94 ? 3.411 1.264 7.070 1.00 97.62 94 THR A C 1
ATOM 808 O O . THR A 1 94 ? 3.213 2.395 7.505 1.00 97.62 94 THR A O 1
ATOM 811 N N . ASP A 1 95 ? 3.786 0.258 7.864 1.00 98.00 95 ASP A N 1
ATOM 812 C CA . ASP A 1 95 ? 4.004 0.374 9.308 1.00 98.00 95 ASP A CA 1
ATOM 813 C C . ASP A 1 95 ? 5.097 1.392 9.632 1.00 98.00 95 ASP A C 1
ATOM 815 O O . ASP A 1 95 ? 4.877 2.313 10.424 1.00 98.00 95 ASP A O 1
ATOM 819 N N . ARG A 1 96 ? 6.241 1.292 8.947 1.00 97.38 96 ARG A N 1
ATOM 820 C CA . ARG A 1 96 ? 7.345 2.250 9.079 1.00 97.38 96 ARG A CA 1
ATOM 821 C C . ARG A 1 96 ? 6.911 3.671 8.708 1.00 97.38 96 ARG A C 1
ATOM 823 O O . ARG A 1 96 ? 7.319 4.628 9.365 1.00 97.38 96 ARG A O 1
ATOM 830 N N . ALA A 1 97 ? 6.090 3.813 7.669 1.00 97.31 97 ALA A N 1
ATOM 831 C CA . ALA A 1 97 ? 5.669 5.102 7.124 1.00 97.31 97 ALA A CA 1
ATOM 832 C C . ALA A 1 97 ? 4.405 5.691 7.783 1.00 97.31 97 ALA A C 1
ATOM 834 O O . ALA A 1 97 ? 4.065 6.845 7.514 1.00 97.31 97 ALA A O 1
ATOM 835 N N . ILE A 1 98 ? 3.700 4.956 8.655 1.00 97.62 98 ILE A N 1
ATOM 836 C CA . ILE A 1 98 ? 2.334 5.313 9.081 1.00 97.62 98 ILE A CA 1
ATOM 837 C C . ILE A 1 98 ? 2.238 6.671 9.782 1.00 97.62 98 ILE A C 1
ATOM 839 O O . ILE A 1 98 ? 1.224 7.361 9.678 1.00 97.62 98 ILE A O 1
ATOM 843 N N . SER A 1 99 ? 3.287 7.082 10.498 1.00 97.06 99 SER A N 1
ATOM 844 C CA . SER A 1 99 ? 3.344 8.398 11.147 1.00 97.06 99 SER A CA 1
ATOM 845 C C . SER A 1 99 ? 3.378 9.527 10.118 1.00 97.06 99 SER A C 1
ATOM 847 O O . SER A 1 99 ? 2.679 10.528 10.269 1.00 97.06 99 SER A O 1
ATOM 849 N N . ASP A 1 100 ? 4.151 9.359 9.046 1.00 97.19 100 ASP A N 1
ATOM 850 C CA . ASP A 1 100 ? 4.279 10.364 7.993 1.00 97.19 100 ASP A CA 1
ATOM 851 C C . ASP A 1 100 ? 3.081 10.348 7.047 1.00 97.19 100 ASP A C 1
ATOM 853 O O . ASP A 1 100 ? 2.603 11.419 6.670 1.00 97.19 100 ASP A O 1
ATOM 857 N N . ILE A 1 101 ? 2.520 9.167 6.767 1.00 97.00 101 ILE A N 1
ATOM 858 C CA . ILE A 1 101 ? 1.223 9.024 6.096 1.00 97.00 101 ILE A CA 1
ATOM 859 C C . ILE A 1 101 ? 0.161 9.843 6.845 1.00 97.00 101 ILE A C 1
ATOM 861 O O . ILE A 1 101 ? -0.470 10.725 6.266 1.00 97.00 101 ILE A O 1
ATOM 865 N N . GLN A 1 102 ? 0.006 9.640 8.158 1.00 96.75 102 GLN A N 1
ATOM 866 C CA . GLN A 1 102 ? -1.012 10.341 8.952 1.00 96.75 102 GLN A CA 1
ATOM 867 C C . GLN A 1 102 ? -0.864 11.868 8.964 1.00 96.75 102 GLN A C 1
ATOM 869 O O . GLN A 1 102 ? -1.863 12.562 9.151 1.00 96.75 102 GLN A O 1
ATOM 874 N N . LYS A 1 103 ? 0.350 12.404 8.788 1.00 96.44 103 LYS A N 1
ATOM 875 C CA . LYS A 1 103 ? 0.585 13.856 8.710 1.00 96.44 103 LYS A CA 1
ATOM 876 C C . LYS A 1 103 ? 0.183 14.449 7.359 1.00 96.44 103 LYS A C 1
ATOM 878 O O . LYS A 1 103 ? -0.115 15.637 7.303 1.00 96.44 103 LYS A O 1
ATOM 883 N N . ARG A 1 104 ? 0.218 13.652 6.286 1.00 94.62 104 ARG A N 1
ATOM 884 C CA . ARG A 1 104 ? -0.105 14.084 4.913 1.00 94.62 104 ARG A CA 1
ATOM 885 C C . ARG A 1 104 ? -1.585 13.933 4.569 1.00 94.62 104 ARG A C 1
ATOM 887 O O . ARG A 1 104 ? -2.044 14.560 3.619 1.00 94.62 104 ARG A O 1
ATOM 894 N N . LEU A 1 105 ? -2.306 13.098 5.314 1.00 96.62 105 LEU A N 1
ATOM 895 C CA . LEU A 1 105 ? -3.707 12.790 5.059 1.00 96.62 105 LEU A CA 1
ATOM 896 C C . LEU A 1 105 ? -4.666 13.702 5.829 1.00 96.62 105 LEU A C 1
ATOM 898 O O . LEU A 1 105 ? -4.536 13.925 7.038 1.00 96.62 105 LEU A O 1
ATOM 902 N N . GLU A 1 106 ? -5.709 14.140 5.132 1.00 97.06 106 GLU A N 1
ATOM 903 C CA . GLU A 1 106 ? -6.858 14.799 5.746 1.00 97.06 106 GLU A CA 1
ATOM 904 C C . GLU A 1 106 ? -7.603 13.840 6.699 1.00 97.06 106 GLU A C 1
ATOM 906 O O . GLU A 1 106 ? -7.461 12.617 6.607 1.00 97.06 106 GLU A O 1
ATOM 911 N N . PRO A 1 107 ? -8.428 14.337 7.642 1.00 97.12 107 PRO A N 1
ATOM 912 C CA . PRO A 1 107 ? -9.173 13.473 8.562 1.00 97.12 107 PRO A CA 1
ATOM 913 C C . PRO A 1 107 ? -9.975 12.358 7.868 1.00 97.12 107 PRO A C 1
ATOM 915 O O . PRO A 1 107 ? -9.877 11.204 8.265 1.00 97.12 107 PRO A O 1
ATOM 918 N N . HIS A 1 108 ? -10.708 12.676 6.798 1.00 96.94 108 HIS A N 1
ATOM 919 C CA . HIS A 1 108 ? -11.510 11.689 6.065 1.00 96.94 108 HIS A CA 1
ATOM 920 C C . HIS A 1 108 ? -10.652 10.656 5.309 1.00 96.94 108 HIS A C 1
ATOM 922 O O . HIS A 1 108 ? -11.053 9.506 5.156 1.00 96.94 108 HIS A O 1
ATOM 928 N N . GLU A 1 109 ? -9.449 11.039 4.887 1.00 97.81 109 GLU A N 1
ATOM 929 C CA . GLU A 1 109 ? -8.487 10.157 4.220 1.00 97.81 109 GLU A CA 1
ATOM 930 C C . GLU A 1 109 ? -7.837 9.189 5.206 1.00 97.81 109 GLU A C 1
ATOM 932 O O . GLU A 1 109 ? -7.619 8.022 4.886 1.00 97.81 109 GLU A O 1
ATOM 937 N N . ARG A 1 110 ? -7.583 9.643 6.439 1.00 98.06 110 ARG A N 1
ATOM 938 C CA . ARG A 1 110 ? -7.129 8.768 7.527 1.00 98.06 110 ARG A CA 1
ATOM 939 C C . ARG A 1 110 ? -8.173 7.717 7.878 1.00 98.06 110 ARG A C 1
ATOM 941 O O . ARG A 1 110 ? -7.802 6.572 8.113 1.00 98.06 110 ARG A O 1
ATOM 948 N N . GLU A 1 111 ? -9.455 8.075 7.863 1.00 98.06 111 GLU A N 1
ATOM 949 C CA . GLU A 1 111 ? -10.532 7.097 8.043 1.00 98.06 111 GLU A CA 1
ATOM 950 C C . GLU A 1 111 ? -10.591 6.093 6.883 1.00 98.06 111 GLU A C 1
ATOM 952 O O . GLU A 1 111 ? -10.751 4.900 7.128 1.00 98.06 111 GLU A O 1
ATOM 957 N N . ALA A 1 112 ? -10.377 6.527 5.636 1.00 98.06 112 ALA A N 1
ATOM 958 C CA . ALA A 1 112 ? -10.278 5.615 4.492 1.00 98.06 112 ALA A CA 1
ATOM 959 C C . ALA A 1 112 ? -9.079 4.653 4.614 1.00 98.06 112 ALA A C 1
ATOM 961 O O . ALA A 1 112 ? -9.229 3.446 4.409 1.00 98.06 112 ALA A O 1
ATOM 962 N N . LEU A 1 113 ? -7.908 5.156 5.020 1.00 98.31 113 LEU A N 1
ATOM 963 C CA . LEU A 1 113 ? -6.730 4.331 5.298 1.00 98.31 113 LEU A CA 1
ATOM 964 C C . LEU A 1 113 ? -7.014 3.309 6.407 1.00 98.31 113 LEU A C 1
ATOM 966 O O . LEU A 1 113 ? -6.729 2.120 6.260 1.00 98.31 113 LEU A O 1
ATOM 970 N N . LYS A 1 114 ? -7.612 3.767 7.512 1.00 98.50 114 LYS A N 1
ATOM 971 C CA . LYS A 1 114 ? -7.975 2.920 8.651 1.00 98.50 114 LYS A CA 1
ATOM 972 C C . LYS A 1 114 ? -8.980 1.847 8.250 1.00 98.50 114 LYS A C 1
ATOM 974 O O . LYS A 1 114 ? -8.818 0.695 8.649 1.00 98.50 114 LYS A O 1
ATOM 979 N N . LEU A 1 115 ? -9.974 2.201 7.436 1.00 98.19 115 LEU A N 1
ATOM 980 C CA . LEU A 1 115 ? -10.942 1.262 6.882 1.00 98.19 115 LEU A CA 1
ATOM 981 C C . LEU A 1 115 ? -10.233 0.170 6.076 1.00 98.19 115 LEU A C 1
ATOM 983 O O . LEU A 1 115 ? -10.465 -1.006 6.336 1.00 98.19 115 LEU A O 1
ATOM 987 N N . GLY A 1 116 ? -9.344 0.537 5.148 1.00 98.19 116 GLY A N 1
ATOM 988 C CA . GLY A 1 116 ? -8.610 -0.434 4.333 1.00 98.19 116 GLY A CA 1
ATOM 989 C C . GLY A 1 116 ? -7.723 -1.369 5.165 1.00 98.19 116 GLY A C 1
ATOM 990 O O . GLY A 1 116 ? -7.779 -2.582 4.983 1.00 98.19 116 GLY A O 1
ATOM 991 N N . LEU A 1 117 ? -6.982 -0.837 6.143 1.00 98.38 117 LEU A N 1
ATOM 992 C CA . LEU A 1 117 ? -6.120 -1.637 7.023 1.00 98.38 117 LEU A CA 1
ATOM 993 C C . LEU A 1 117 ? -6.942 -2.571 7.920 1.00 98.38 117 L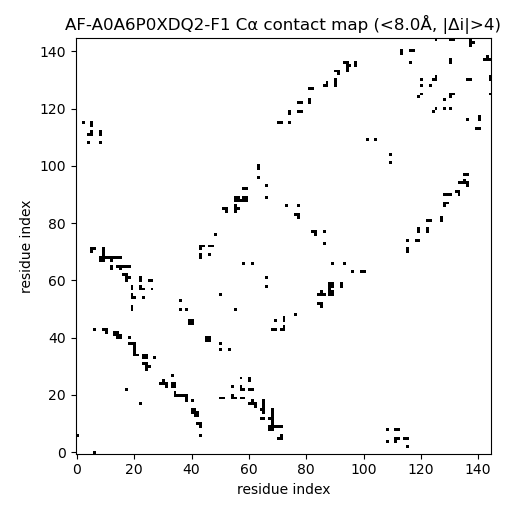EU A C 1
ATOM 995 O O . LEU A 1 117 ? -6.569 -3.724 8.122 1.00 98.38 117 LEU A O 1
ATOM 999 N N . THR A 1 118 ? -8.099 -2.106 8.398 1.00 98.12 118 THR A N 1
ATOM 1000 C CA . THR A 1 118 ? -9.046 -2.949 9.145 1.00 98.12 118 THR A CA 1
ATOM 1001 C C . THR A 1 118 ? -9.565 -4.090 8.269 1.00 98.12 118 THR A C 1
ATOM 1003 O O . THR A 1 118 ? -9.688 -5.213 8.746 1.00 98.12 118 THR A O 1
ATOM 1006 N N . ARG A 1 119 ? -9.815 -3.853 6.972 1.00 97.62 119 ARG A N 1
ATOM 1007 C CA . ARG A 1 119 ? -10.208 -4.927 6.044 1.00 97.62 119 ARG A CA 1
ATOM 1008 C C . ARG A 1 119 ? -9.097 -5.944 5.817 1.00 97.62 119 ARG A C 1
ATOM 1010 O O . ARG A 1 119 ? -9.391 -7.133 5.842 1.00 97.62 119 ARG A O 1
ATOM 1017 N N . ILE A 1 120 ? -7.847 -5.509 5.649 1.00 97.25 120 ILE A N 1
ATOM 1018 C CA . ILE A 1 120 ? -6.697 -6.426 5.552 1.00 97.25 120 ILE A CA 1
ATOM 1019 C C . ILE A 1 120 ? -6.638 -7.321 6.799 1.00 97.25 120 ILE A C 1
ATOM 1021 O O . ILE A 1 120 ? -6.527 -8.541 6.674 1.00 97.25 120 ILE A O 1
ATOM 1025 N N . TRP A 1 121 ? -6.809 -6.741 7.991 1.00 97.06 121 TRP A N 1
ATOM 1026 C CA . TRP A 1 121 ? -6.890 -7.501 9.240 1.00 97.06 121 TRP A CA 1
ATOM 1027 C C . TRP A 1 121 ? -8.037 -8.522 9.240 1.00 97.06 121 TRP A C 1
ATOM 1029 O O . TRP A 1 121 ? -7.817 -9.693 9.533 1.00 97.06 121 TRP A O 1
ATOM 1039 N N . GLU A 1 122 ? -9.255 -8.117 8.876 1.00 95.94 122 GLU A N 1
ATOM 1040 C CA . GLU A 1 122 ? -10.424 -9.011 8.835 1.00 95.94 122 GLU A CA 1
ATOM 1041 C C . GLU A 1 122 ? -10.282 -10.156 7.817 1.00 95.94 122 GLU A C 1
ATOM 1043 O O . GLU A 1 122 ? -10.838 -11.238 8.018 1.00 95.94 122 GLU A O 1
ATOM 1048 N N . ILE A 1 123 ? -9.562 -9.926 6.715 1.00 95.44 123 ILE A N 1
ATOM 1049 C CA . ILE A 1 123 ? -9.322 -10.928 5.672 1.00 95.44 123 ILE A CA 1
ATOM 1050 C C . ILE A 1 123 ? -8.310 -11.967 6.158 1.00 95.44 123 ILE A C 1
ATOM 1052 O O . ILE A 1 123 ? -8.576 -13.170 6.065 1.00 95.44 123 ILE A O 1
ATOM 1056 N N . GLY A 1 124 ? -7.152 -11.508 6.629 1.00 90.56 124 GLY A N 1
ATOM 1057 C CA . GLY A 1 124 ? -5.987 -12.354 6.870 1.00 90.56 124 GLY A CA 1
ATOM 1058 C C . GLY A 1 124 ? -5.773 -12.788 8.310 1.00 90.56 124 GLY A C 1
ATOM 1059 O O . GLY A 1 124 ? -5.272 -13.884 8.555 1.00 90.56 124 GLY A O 1
ATOM 1060 N N . GLY A 1 125 ? -6.135 -11.941 9.272 1.00 91.06 125 GLY A N 1
ATOM 1061 C CA . GLY A 1 125 ? -5.640 -12.069 10.639 1.00 91.06 125 GLY A CA 1
ATOM 1062 C C . GLY A 1 125 ? -4.112 -12.209 10.672 1.00 91.06 125 GLY A C 1
ATOM 1063 O O . GLY A 1 125 ? -3.418 -11.717 9.788 1.00 91.06 125 GLY A O 1
ATOM 1064 N N . ASN A 1 126 ? -3.599 -12.932 11.668 1.00 85.88 126 ASN A N 1
ATOM 1065 C CA . ASN A 1 126 ? -2.161 -13.197 11.822 1.00 85.88 126 ASN A CA 1
ATOM 1066 C C . ASN A 1 126 ? -1.620 -14.318 10.929 1.00 85.88 126 ASN A C 1
ATOM 1068 O O . ASN A 1 126 ? -0.411 -14.453 10.792 1.00 85.88 126 ASN A O 1
ATOM 1072 N N . ASP A 1 127 ? -2.492 -15.152 10.364 1.00 86.38 127 ASP A N 1
ATOM 1073 C CA . ASP A 1 127 ? -2.061 -16.366 9.661 1.00 86.38 127 ASP A CA 1
ATOM 1074 C C . ASP A 1 127 ? -1.634 -16.090 8.210 1.00 86.38 127 ASP A C 1
ATOM 1076 O O . ASP A 1 127 ? -0.974 -16.923 7.592 1.00 86.38 127 ASP A O 1
ATOM 1080 N N . TYR A 1 128 ? -2.038 -14.944 7.654 1.00 88.50 128 TYR A N 1
ATOM 1081 C CA . TYR A 1 128 ? -1.867 -14.607 6.234 1.00 88.50 128 TYR A CA 1
ATOM 1082 C C . TYR A 1 128 ? -1.281 -13.210 5.996 1.00 88.50 128 TYR A C 1
ATOM 1084 O O . TYR A 1 128 ? -1.202 -12.768 4.852 1.00 88.50 128 TYR A O 1
ATOM 1092 N N . ALA A 1 129 ? -0.977 -12.480 7.063 1.00 90.69 129 ALA A N 1
ATOM 1093 C CA . ALA A 1 129 ? -0.391 -11.148 7.043 1.00 90.69 129 ALA A CA 1
ATOM 109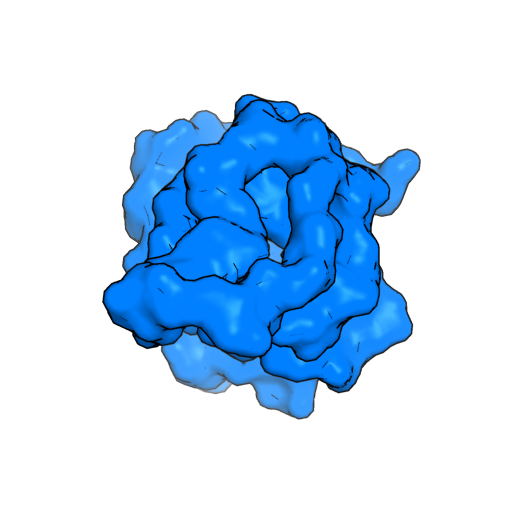4 C C . ALA A 1 129 ? 0.369 -10.966 8.357 1.00 90.69 129 ALA A C 1
ATOM 1096 O O . ALA A 1 129 ? -0.198 -11.212 9.428 1.00 90.69 129 ALA A O 1
ATOM 1097 N N . ASP A 1 130 ? 1.625 -10.529 8.300 1.00 93.00 130 ASP A N 1
ATOM 1098 C CA . ASP A 1 130 ? 2.471 -10.431 9.492 1.00 93.00 130 ASP A CA 1
ATOM 1099 C C . ASP A 1 130 ? 2.181 -9.166 10.319 1.00 93.00 130 ASP A C 1
ATOM 1101 O O . ASP A 1 130 ? 2.975 -8.228 10.461 1.00 93.00 130 ASP A O 1
ATOM 1105 N N . TRP A 1 131 ? 0.985 -9.141 10.905 1.00 95.44 131 TRP A N 1
ATOM 1106 C CA . TRP A 1 131 ? 0.570 -8.093 11.825 1.00 95.44 131 TRP A CA 1
ATOM 1107 C C . TRP A 1 131 ? 1.435 -8.055 13.077 1.00 95.44 131 TRP A C 1
ATOM 1109 O O . TRP A 1 131 ? 1.609 -6.968 13.626 1.00 95.44 131 TRP A O 1
ATOM 1119 N N . HIS A 1 132 ? 2.006 -9.184 13.514 1.00 95.06 132 HIS A N 1
ATOM 1120 C CA . HIS A 1 132 ? 2.849 -9.247 14.710 1.00 95.06 132 HIS A CA 1
ATOM 1121 C C . HIS A 1 132 ? 4.077 -8.333 14.586 1.00 95.06 132 HIS A C 1
ATOM 1123 O O . HIS A 1 132 ? 4.447 -7.672 15.557 1.00 95.06 132 HIS A O 1
ATOM 1129 N N . GLN A 1 133 ? 4.644 -8.215 13.382 1.00 95.44 133 GLN A N 1
ATOM 1130 C CA . GLN A 1 133 ? 5.760 -7.306 13.093 1.00 95.44 133 GLN A CA 1
ATOM 1131 C C . GLN A 1 133 ? 5.333 -5.857 12.787 1.00 95.44 133 GLN A C 1
ATOM 1133 O O . GLN A 1 133 ? 6.193 -5.007 12.563 1.00 95.44 133 GLN A O 1
ATOM 1138 N N . CYS A 1 134 ? 4.032 -5.536 12.812 1.00 97.31 134 CYS A N 1
ATOM 1139 C CA . CYS A 1 134 ? 3.490 -4.217 12.448 1.00 97.31 134 CYS A CA 1
ATOM 1140 C C . CYS A 1 134 ? 2.802 -3.481 13.625 1.00 97.31 134 CYS A C 1
ATOM 1142 O O . CYS A 1 134 ? 1.594 -3.205 13.582 1.00 97.31 134 CYS A O 1
ATOM 1144 N N . PRO A 1 135 ? 3.524 -3.137 14.712 1.00 97.50 135 PRO A N 1
ATOM 1145 C CA . PRO A 1 135 ? 2.925 -2.567 15.920 1.00 97.50 135 PRO A CA 1
ATOM 1146 C C . PRO A 1 135 ? 2.372 -1.145 15.731 1.00 97.50 135 PRO A C 1
ATOM 1148 O O . PRO A 1 135 ? 1.516 -0.703 16.505 1.00 97.50 135 PRO A O 1
ATOM 1151 N N . ASN A 1 136 ? 2.847 -0.381 14.746 1.00 98.25 136 ASN A N 1
ATOM 1152 C CA . ASN A 1 136 ? 2.315 0.951 14.473 1.00 98.25 136 ASN A CA 1
ATOM 1153 C C . ASN A 1 136 ? 0.965 0.856 13.754 1.00 98.25 136 ASN A C 1
ATOM 1155 O O . ASN A 1 136 ? 0.041 1.594 14.109 1.00 98.25 136 ASN A O 1
ATOM 1159 N N . LEU A 1 137 ? 0.819 -0.089 12.820 1.00 98.00 137 LEU A N 1
ATOM 1160 C CA . LEU A 1 137 ? -0.460 -0.385 12.175 1.00 98.00 137 LEU A CA 1
ATOM 1161 C C . LEU A 1 137 ? -1.470 -0.938 13.175 1.00 98.00 137 LEU A C 1
ATOM 1163 O O . LEU A 1 137 ? -2.587 -0.426 13.223 1.00 98.00 137 LEU A O 1
ATOM 1167 N N . GLN A 1 138 ? -1.072 -1.891 14.029 1.00 97.75 138 GLN A N 1
ATOM 1168 C CA . GLN A 1 138 ? -1.936 -2.418 15.094 1.00 97.75 138 GLN A CA 1
ATOM 1169 C C . GLN A 1 138 ? -2.532 -1.287 15.948 1.00 97.75 138 GLN A C 1
ATOM 1171 O O . GLN A 1 138 ? -3.751 -1.202 16.122 1.00 97.75 138 GLN A O 1
ATOM 1176 N N . ARG A 1 139 ? -1.686 -0.353 16.413 1.00 98.06 139 ARG A N 1
ATOM 1177 C CA . ARG A 1 139 ? -2.123 0.825 17.183 1.00 98.06 139 ARG A CA 1
ATOM 1178 C C . ARG A 1 139 ? -3.046 1.745 16.389 1.00 98.06 139 ARG A C 1
ATOM 1180 O O . ARG A 1 139 ? -3.987 2.287 16.961 1.00 98.06 139 ARG A O 1
ATOM 1187 N N . PHE A 1 140 ? -2.783 1.932 15.097 1.00 98.00 140 PHE A N 1
ATOM 1188 C CA . PHE A 1 140 ? -3.580 2.805 14.237 1.00 98.00 140 PHE A CA 1
ATOM 1189 C C . PHE A 1 140 ? -5.012 2.283 14.036 1.00 98.00 140 PHE A C 1
ATOM 1191 O O . PHE A 1 140 ? -5.970 3.059 14.119 1.00 98.00 140 PHE A O 1
ATOM 1198 N N . ILE A 1 141 ? -5.181 0.971 13.837 1.00 97.50 141 ILE A N 1
ATOM 1199 C CA . ILE A 1 141 ? -6.510 0.359 13.675 1.00 97.50 141 ILE A CA 1
ATOM 1200 C C . ILE A 1 141 ? -7.153 -0.083 14.999 1.00 97.50 141 ILE A C 1
ATOM 1202 O O . ILE A 1 141 ? -8.356 -0.327 15.032 1.00 97.50 141 ILE A O 1
ATOM 1206 N N . GLY A 1 142 ? -6.401 -0.095 16.103 1.00 96.69 142 GLY A N 1
ATOM 1207 C CA . GLY A 1 142 ? -6.916 -0.387 17.443 1.00 96.69 142 GLY A CA 1
ATOM 1208 C C . GLY A 1 142 ? -7.034 -1.879 17.755 1.00 96.69 142 GLY A C 1
ATOM 1209 O O . GLY A 1 142 ? -7.946 -2.272 18.482 1.00 96.69 142 GLY A O 1
ATOM 1210 N N . ILE A 1 143 ? -6.130 -2.699 17.214 1.00 94.69 143 ILE A N 1
ATOM 1211 C CA . ILE A 1 143 ? -6.035 -4.134 17.518 1.00 94.69 143 ILE A CA 1
ATOM 1212 C C . ILE A 1 143 ? -4.792 -4.433 18.364 1.00 94.69 143 ILE A C 1
ATOM 1214 O O . ILE A 1 143 ? -3.883 -3.610 18.465 1.00 94.69 143 ILE A O 1
ATOM 1218 N N . SER A 1 144 ? -4.759 -5.622 18.963 1.00 90.88 144 SER A N 1
ATOM 1219 C CA . SER A 1 144 ? -3.587 -6.180 19.639 1.00 90.88 144 SER A CA 1
ATOM 1220 C C . SER A 1 144 ? -3.450 -7.633 19.215 1.00 90.88 144 SER A C 1
ATOM 1222 O O . SER A 1 144 ? -4.418 -8.389 19.324 1.00 90.88 144 SER A O 1
ATOM 1224 N N . VAL A 1 145 ? -2.264 -7.985 18.730 1.00 86.19 145 VAL A N 1
ATOM 1225 C CA . VAL A 1 145 ? -1.909 -9.305 18.198 1.00 86.19 145 VAL A CA 1
ATOM 1226 C C . VAL A 1 145 ? -0.976 -10.043 19.141 1.00 86.19 145 VAL A C 1
ATOM 1228 O O . VAL A 1 145 ? -0.025 -9.403 19.641 1.00 86.19 145 VAL A O 1
#

Radius of gyration: 14.26 Å; Cα contacts (8 Å, |Δi|>4): 189; chains: 1; bounding box: 38×31×38 Å

Sequence (145 aa):
MKYKEVYDLSSKFSPPKIDLRMAEILDSYGDESHAKLPINHNRPEDVTREEFDYYGWIYPFMEVEDILFYFYPILIEYEKDKKFDCIDSFMYTTDRAISDIQKRLEPHEREALKLGLTRIWEIGGNDYADWHQCPNLQRFIGISV

Solvent-accessible surface area (backbone atoms only — not comparable to full-atom values): 8039 Å² total; per-residue (Å²): 122,80,64,53,57,31,42,54,52,9,56,69,39,59,51,46,89,46,41,57,47,54,20,43,19,57,74,49,76,68,43,56,88,82,46,70,71,86,82,74,49,69,44,43,84,56,57,50,70,67,57,41,75,73,39,28,76,38,46,77,68,39,51,72,59,26,52,43,21,47,46,35,41,50,52,55,52,38,69,77,37,56,84,44,79,33,51,45,39,44,45,51,37,47,29,75,40,44,69,62,49,58,72,75,41,53,76,72,46,46,51,22,52,39,51,49,54,46,49,52,44,72,72,33,44,71,88,48,32,64,52,77,82,19,64,57,46,30,59,71,62,69,56,87,124

Foldseek 3Di:
DPLVLLQVQLQVLFDFPQDLLNLVCVVVVNDNPLSPDDDDPRGLVSDDLVSCVSRLQRLLSGDLSNLSNPLVNLLVVCLVPLQSVSQQNSLLNCLVCVVVNVVPDDPSSLVSVLVSLVSSCVRHPCNRYPCVNRVSSCVSNVHDD

Secondary structure (DSSP, 8-state):
--SHHHHHHHHHS-S-SS-HHHHHHHHTTT--SS--S----SSGGG--HHHHHHHTT-GGGS-HHHHHHHHHHHHHHHHH-TT-TTHHHHHHHHHHHHHHHHHHS-HHHHHHHHHHHHHHHHHHTTTSS-GGG-HHHHHHHT---

Nearest PDB structures (foldseek):
  7ue2-assembly1_A  TM=4.221E-01  e=2.917E+00  synthetic construct